Protein AF-D4HLF0-F1 (afdb_monomer)

Organism: NCBI:txid112064

Mean predicted aligned error: 5.47 Å

Secondary structure (DSSP, 8-state):
----SHHHHHHHHHHHHHHHHHHHHTT-TTHHHHHHHHHHHHHHHHHHHHHHHHHHHHTS----HHHHHHHHHHHHHHHHHHHHHHHHHHHHHHHHHHS--GGGTS-SSPTTPPPPPTTTHHHHHHHHHHHHHHHHHHHHHHHH-

Radius of gyration: 22.46 Å; Cα contacts (8 Å, |Δi|>4): 78; chains: 1; bounding box: 50×25×55 Å

Nearest PDB structures (foldseek):
  7jrp-assembly1_c  TM=9.877E-01  e=3.003E-12  Vigna radiata
  8ugj-assembly1_4C  TM=9.816E-01  e=5.537E-11  Sus scrofa
  5luf-assembly1_z  TM=9.801E-01  e=6.268E-11  Bos taurus
  5z62-assembly1_C  TM=9.726E-01  e=8.032E-11  Homo sapiens
  6ymy-assembly1_c  TM=9.665E-01  e=7.037E-10  Saccharomyces cerevisiae S288C

InterPro domains:
  IPR000298 Cytochrome c oxidase subunit III-like [PF00510] (1-143)
  IPR000298 Cytochrome c oxidase subunit III-like [PS50253] (1-145)
  IPR013833 Cytochrome c oxidase, subunit III, 4-helical bundle [G3DSA:1.20.120.80] (63-145)
  IPR024791 Cytochrome c oxidase subunit III [PTHR11403] (1-142)
  IPR033945 Cytochrome c oxidase subunit III domain [cd01665] (8-140)
  IPR035973 Cytochrome c oxidase subunit III-like superfamily [SSF81452] (1-143)

Sequence (145 aa):
VDPSPWPFVAALGGLSLTFGGVLFMHNYKGGGELLSLGFIIILYVMFTWWRDIIREAMFEGQHTLGVQQGLWMGMILFIVSEILFYFGFFRGFFTSSISPVFNIGGVWPPAGIEAISPRGLPLLNTILLMSSGASVIWAHPARMA

Structure (mmCIF, N/CA/C/O backbone):
data_AF-D4HLF0-F1
#
_entry.id   AF-D4HLF0-F1
#
loop_
_atom_site.group_PDB
_atom_site.id
_atom_site.type_symbol
_atom_site.label_atom_id
_atom_site.label_alt_id
_atom_site.label_comp_id
_atom_site.label_asym_id
_atom_site.label_entity_id
_atom_site.label_seq_id
_atom_site.pdbx_PDB_ins_code
_atom_site.Cartn_x
_atom_site.Cartn_y
_atom_site.Cartn_z
_atom_site.occupancy
_atom_site.B_iso_or_equiv
_atom_site.auth_seq_id
_atom_site.auth_comp_id
_atom_site.auth_asym_id
_atom_site.auth_atom_id
_atom_site.pdbx_PDB_model_num
ATOM 1 N N . VAL A 1 1 ? -17.966 -10.034 16.405 1.00 68.75 1 VAL A N 1
ATOM 2 C CA . VAL A 1 1 ? -18.113 -9.035 15.331 1.00 68.75 1 VAL A CA 1
ATOM 3 C C . VAL A 1 1 ? -19.459 -9.240 14.683 1.00 68.75 1 VAL A C 1
ATOM 5 O O . VAL A 1 1 ? -19.757 -10.362 14.271 1.00 68.75 1 VAL A O 1
ATOM 8 N N . ASP A 1 2 ? -20.260 -8.187 14.642 1.00 82.81 2 ASP A N 1
ATOM 9 C CA . ASP A 1 2 ? -21.541 -8.200 13.948 1.00 82.81 2 ASP A CA 1
ATOM 10 C C . ASP A 1 2 ? -21.337 -8.307 12.427 1.00 82.81 2 ASP A C 1
ATOM 12 O O . ASP A 1 2 ? -20.274 -7.941 11.908 1.00 82.81 2 ASP A O 1
ATOM 16 N N . PRO A 1 3 ? -22.317 -8.852 11.686 1.00 88.38 3 PRO A N 1
ATOM 17 C CA . PRO A 1 3 ? -22.202 -9.002 10.242 1.00 88.38 3 PRO A CA 1
ATOM 18 C C . PRO A 1 3 ? -21.991 -7.638 9.574 1.00 88.38 3 PRO A C 1
ATOM 20 O O . PRO A 1 3 ? -22.834 -6.748 9.668 1.00 88.38 3 PRO A O 1
ATOM 23 N N . SER A 1 4 ? -20.869 -7.490 8.865 1.00 91.62 4 SER A N 1
ATOM 24 C CA . SER A 1 4 ? -20.534 -6.275 8.121 1.00 91.62 4 SER A CA 1
ATOM 25 C C . SER A 1 4 ? -20.608 -6.512 6.607 1.00 91.62 4 SER A C 1
ATOM 27 O O . SER A 1 4 ? -20.244 -7.589 6.128 1.00 91.62 4 SER A O 1
ATOM 29 N N . PRO A 1 5 ? -21.063 -5.521 5.817 1.00 93.94 5 PRO A N 1
ATOM 30 C CA . PRO A 1 5 ? -21.153 -5.650 4.362 1.00 93.94 5 PRO A CA 1
ATOM 31 C C . PRO A 1 5 ? -19.795 -5.469 3.661 1.00 93.94 5 PRO A C 1
ATOM 33 O O . PRO A 1 5 ? -19.657 -5.795 2.481 1.00 93.94 5 PRO A O 1
ATOM 36 N N . TRP A 1 6 ? -18.788 -4.944 4.367 1.00 95.19 6 TRP A N 1
ATOM 37 C CA . TRP A 1 6 ? -17.505 -4.531 3.795 1.00 95.19 6 TRP A CA 1
ATOM 38 C C . TRP A 1 6 ? -16.744 -5.633 3.047 1.00 95.19 6 TRP A C 1
ATOM 40 O O . TRP A 1 6 ? -16.267 -5.336 1.951 1.00 95.19 6 TRP A O 1
ATOM 50 N N . PRO A 1 7 ? -16.683 -6.895 3.523 1.00 96.06 7 PRO A N 1
ATOM 51 C CA . PRO A 1 7 ? -16.020 -7.965 2.778 1.00 96.06 7 PRO A CA 1
ATOM 52 C C . PRO A 1 7 ? -16.626 -8.193 1.386 1.00 96.06 7 PRO A C 1
ATOM 54 O O . PRO A 1 7 ? -15.898 -8.386 0.413 1.00 96.06 7 PRO A O 1
ATOM 57 N N . PHE A 1 8 ? -17.955 -8.127 1.267 1.00 96.31 8 PHE A N 1
ATOM 58 C CA . PHE A 1 8 ? -18.649 -8.317 -0.007 1.00 96.31 8 PHE A CA 1
ATOM 59 C C . PHE A 1 8 ? -18.404 -7.147 -0.967 1.00 96.31 8 PHE A C 1
ATOM 61 O O . PHE A 1 8 ? -18.077 -7.355 -2.135 1.00 96.31 8 PHE A O 1
ATOM 68 N N . VAL A 1 9 ? -18.499 -5.910 -0.470 1.00 96.81 9 VAL A N 1
ATOM 69 C CA . VAL A 1 9 ? -18.244 -4.713 -1.288 1.00 96.81 9 VAL A CA 1
ATOM 70 C C . VAL A 1 9 ? -16.773 -4.649 -1.722 1.00 96.81 9 VAL A C 1
ATOM 72 O O . VAL A 1 9 ? -16.498 -4.322 -2.876 1.00 96.81 9 VAL A O 1
ATOM 75 N N . ALA A 1 10 ? -15.829 -5.033 -0.854 1.00 97.06 10 ALA A N 1
ATOM 76 C CA . ALA A 1 10 ? -14.413 -5.162 -1.208 1.00 97.06 10 ALA A CA 1
ATOM 77 C C . ALA A 1 10 ? -14.195 -6.197 -2.319 1.00 97.06 10 ALA A C 1
ATOM 79 O O . ALA A 1 10 ? -13.455 -5.927 -3.264 1.00 97.06 10 ALA A O 1
ATOM 80 N N . ALA A 1 11 ? -14.859 -7.355 -2.241 1.00 97.50 11 ALA A N 1
ATOM 81 C CA . ALA A 1 11 ? -14.764 -8.391 -3.266 1.00 97.50 11 ALA A CA 1
ATOM 82 C C . ALA A 1 11 ? -15.274 -7.894 -4.631 1.00 97.50 11 ALA A C 1
ATOM 84 O O . ALA A 1 11 ? -14.610 -8.110 -5.644 1.00 97.50 11 ALA A O 1
ATOM 85 N N . LEU A 1 12 ? -16.398 -7.164 -4.662 1.00 96.69 12 LEU A N 1
ATOM 86 C CA . LEU A 1 12 ? -16.897 -6.522 -5.886 1.00 96.69 12 LEU A CA 1
ATOM 87 C C . LEU A 1 12 ? -15.941 -5.439 -6.408 1.00 96.69 12 LEU A C 1
ATOM 89 O O . LEU A 1 12 ? -15.717 -5.353 -7.615 1.00 96.69 12 LEU A O 1
ATOM 93 N N . GLY A 1 13 ? -15.337 -4.650 -5.515 1.00 97.31 13 GLY A N 1
ATOM 94 C CA . GLY A 1 13 ? -14.302 -3.677 -5.870 1.00 97.31 13 GLY A CA 1
ATOM 95 C C . GLY A 1 13 ? -13.081 -4.340 -6.513 1.00 97.31 13 GLY A C 1
ATOM 96 O O . GLY A 1 13 ? -12.632 -3.908 -7.573 1.00 97.31 13 GLY A O 1
ATOM 97 N N . GLY A 1 14 ? -12.591 -5.437 -5.928 1.00 97.56 14 GLY A N 1
ATOM 98 C CA . GLY A 1 14 ? -11.468 -6.217 -6.455 1.00 97.56 14 GLY A CA 1
ATOM 99 C C . GLY A 1 14 ? -11.783 -6.882 -7.798 1.00 97.56 14 GLY A C 1
ATOM 100 O O . GLY A 1 14 ? -10.957 -6.864 -8.713 1.00 97.56 14 GLY A O 1
ATOM 101 N N . LEU A 1 15 ? -13.002 -7.401 -7.959 1.00 97.69 15 LEU A N 1
ATOM 102 C CA . LEU A 1 15 ? -13.500 -7.921 -9.233 1.00 97.69 15 LEU A CA 1
ATOM 103 C C . LEU A 1 15 ? -13.501 -6.825 -10.309 1.00 97.69 15 LEU A C 1
ATOM 105 O O . LEU A 1 15 ? -12.937 -7.003 -11.385 1.00 97.69 15 LEU A O 1
ATOM 109 N N . SER A 1 16 ? -14.078 -5.662 -10.002 1.00 97.12 16 SER A N 1
ATOM 110 C CA . SER A 1 16 ? -14.112 -4.519 -10.920 1.00 97.12 16 SER A CA 1
ATOM 111 C C . SER A 1 16 ? -12.707 -4.037 -11.287 1.00 97.12 16 SER A C 1
ATOM 113 O O . SER A 1 16 ? -12.455 -3.710 -12.443 1.00 97.12 16 SER A O 1
ATOM 115 N N . LEU A 1 17 ? -11.776 -4.021 -10.329 1.00 97.75 17 LEU A N 1
ATOM 116 C CA . LEU A 1 17 ? -10.397 -3.580 -10.539 1.00 97.75 17 LEU A CA 1
ATOM 117 C C . LEU A 1 17 ? -9.620 -4.546 -11.444 1.00 97.75 17 LEU A C 1
ATOM 119 O O . LEU A 1 17 ? -8.922 -4.109 -12.356 1.00 97.75 17 LEU A O 1
ATOM 123 N N . THR A 1 18 ? -9.779 -5.856 -11.244 1.00 97.44 18 THR A N 1
ATOM 124 C CA . THR A 1 18 ? -9.121 -6.884 -12.070 1.00 97.44 18 THR A CA 1
ATOM 125 C C . THR A 1 18 ? -9.690 -6.936 -13.488 1.00 97.44 18 THR A C 1
ATOM 127 O O . THR A 1 18 ? -8.927 -6.829 -14.450 1.00 97.44 18 THR A O 1
ATOM 130 N N . PHE A 1 19 ? -11.016 -7.016 -13.648 1.00 97.06 19 PHE A N 1
ATOM 131 C CA . PHE A 1 19 ? -11.652 -6.993 -14.971 1.00 97.06 19 PHE A CA 1
ATOM 132 C C . PHE A 1 19 ? -11.423 -5.663 -15.695 1.00 97.06 19 PHE A C 1
ATOM 134 O O . PHE A 1 19 ? -11.049 -5.662 -16.868 1.00 97.06 19 PHE A O 1
ATOM 141 N N . GLY A 1 20 ? -11.583 -4.535 -15.001 1.00 97.31 20 GLY A N 1
ATOM 142 C CA . GLY A 1 20 ? -11.299 -3.208 -15.544 1.00 97.31 20 GLY A CA 1
ATOM 143 C C . GLY A 1 20 ? -9.847 -3.069 -15.992 1.00 97.31 20 GLY A C 1
ATOM 144 O O . GLY A 1 20 ? -9.593 -2.577 -17.087 1.00 97.31 20 GLY A O 1
ATOM 145 N N . GLY A 1 21 ? -8.896 -3.577 -15.202 1.00 97.56 21 GLY A N 1
ATOM 146 C CA . GLY A 1 21 ? -7.472 -3.573 -15.538 1.00 97.56 21 GLY A CA 1
ATOM 147 C C . GLY A 1 21 ? -7.160 -4.365 -16.806 1.00 97.56 21 GLY A C 1
ATOM 148 O O . GLY A 1 21 ? -6.490 -3.850 -17.700 1.00 97.56 21 GLY A O 1
ATOM 149 N N . VAL A 1 22 ? -7.700 -5.581 -16.932 1.00 98.06 22 VAL A N 1
ATOM 150 C CA . VAL A 1 22 ? -7.527 -6.400 -18.144 1.00 98.06 22 VAL A CA 1
ATOM 151 C C . VAL A 1 22 ? -8.136 -5.707 -19.363 1.00 98.06 22 VAL A C 1
ATOM 153 O O . VAL A 1 22 ? -7.481 -5.618 -20.402 1.00 98.06 22 VAL A O 1
ATOM 156 N N . LEU A 1 23 ? -9.359 -5.179 -19.247 1.00 97.75 23 LEU A N 1
ATOM 157 C CA . LEU A 1 23 ? -10.030 -4.475 -20.342 1.00 97.75 23 LEU A CA 1
ATOM 158 C C . LEU A 1 23 ? -9.281 -3.203 -20.755 1.00 97.75 23 LEU A C 1
ATOM 160 O O . LEU A 1 23 ? -9.161 -2.925 -21.948 1.00 97.75 23 LEU A O 1
ATOM 164 N N . PHE A 1 24 ? -8.743 -2.464 -19.782 1.00 97.69 24 PHE A N 1
ATOM 165 C CA . PHE A 1 24 ? -7.929 -1.276 -20.014 1.00 97.69 24 PHE A CA 1
ATOM 166 C C . PHE A 1 24 ? -6.631 -1.615 -20.758 1.00 97.69 24 PHE A C 1
ATOM 168 O O . PHE A 1 24 ? -6.343 -0.996 -21.780 1.00 97.69 24 PHE A O 1
ATOM 175 N N . MET A 1 25 ? -5.892 -2.641 -20.320 1.00 97.88 25 MET A N 1
ATOM 176 C CA . MET A 1 25 ? -4.648 -3.072 -20.978 1.00 97.88 25 MET A CA 1
ATOM 177 C C . MET A 1 25 ? -4.864 -3.544 -22.426 1.00 97.88 25 MET A C 1
ATOM 179 O O . MET A 1 25 ? -3.966 -3.407 -23.252 1.00 97.88 25 MET A O 1
ATOM 183 N N . HIS A 1 26 ? -6.054 -4.059 -22.750 1.00 96.88 26 HIS A N 1
ATOM 184 C CA . HIS A 1 26 ? -6.421 -4.497 -24.102 1.00 96.88 26 HIS A CA 1
ATOM 185 C C . HIS A 1 26 ? -7.180 -3.432 -24.921 1.00 96.88 26 HIS A C 1
ATOM 187 O O . HIS A 1 26 ? -7.684 -3.744 -25.997 1.00 96.88 26 HIS A O 1
ATOM 193 N N . ASN A 1 27 ? -7.256 -2.179 -24.452 1.00 95.56 27 ASN A N 1
ATOM 194 C CA . ASN A 1 27 ? -7.933 -1.062 -25.131 1.00 95.56 27 ASN A CA 1
ATOM 195 C C . ASN A 1 27 ? -9.431 -1.286 -25.439 1.00 95.56 27 ASN A C 1
ATOM 197 O O . ASN A 1 27 ? -9.962 -0.758 -26.420 1.00 95.56 27 ASN A O 1
ATOM 201 N N . TYR A 1 28 ? -10.153 -2.032 -24.598 1.00 96.25 28 TYR A N 1
ATOM 202 C CA . TYR A 1 28 ? -11.610 -2.135 -24.717 1.00 96.25 28 TYR A CA 1
ATOM 203 C C . TYR A 1 28 ? -12.309 -0.857 -24.226 1.00 96.25 28 TYR A C 1
ATOM 205 O O . TYR A 1 28 ? -11.913 -0.240 -23.232 1.00 96.25 28 TYR A O 1
ATOM 213 N N . LYS A 1 29 ? -13.403 -0.473 -24.900 1.00 94.12 29 LYS A N 1
ATOM 214 C CA . LYS A 1 29 ? -14.235 0.676 -24.501 1.00 94.12 29 LYS A CA 1
ATOM 215 C C . LYS A 1 29 ? -14.803 0.464 -23.091 1.00 94.12 29 LYS A C 1
ATOM 217 O O . LYS A 1 29 ? -15.312 -0.611 -22.793 1.00 94.12 29 LYS A O 1
ATOM 222 N N . GLY A 1 30 ? -14.712 1.487 -22.238 1.00 93.19 30 GLY A N 1
ATOM 223 C CA . GLY A 1 30 ? -15.185 1.445 -20.846 1.00 93.19 30 GLY A CA 1
ATOM 224 C C . GLY A 1 30 ? -14.250 0.738 -19.852 1.00 93.19 30 GLY A C 1
ATOM 225 O O . GLY A 1 30 ? -14.510 0.774 -18.653 1.00 93.19 30 GLY A O 1
ATOM 226 N N . GLY A 1 31 ? -13.134 0.141 -20.299 1.00 95.94 31 GLY A N 1
ATOM 227 C CA . GLY A 1 31 ? -12.190 -0.549 -19.406 1.00 95.94 31 GLY A CA 1
ATOM 228 C C . GLY A 1 31 ? -11.553 0.376 -18.363 1.00 95.94 31 GLY A C 1
ATOM 229 O O . GLY A 1 31 ? -11.504 0.041 -17.182 1.00 95.94 31 GLY A O 1
ATOM 230 N N . GLY A 1 32 ? -11.133 1.577 -18.779 1.00 96.06 32 GLY A N 1
ATOM 231 C CA . GLY A 1 32 ? -10.569 2.584 -17.870 1.00 96.06 32 GLY A CA 1
ATOM 232 C C . GLY A 1 32 ? -11.578 3.108 -16.842 1.00 96.06 32 GLY A C 1
ATOM 233 O O . GLY A 1 32 ? -11.234 3.271 -15.674 1.00 96.06 32 GLY A O 1
ATOM 234 N N . GLU A 1 33 ? -12.836 3.303 -17.248 1.00 96.62 33 GLU A N 1
ATOM 235 C CA . GLU A 1 33 ? -13.921 3.707 -16.344 1.00 96.62 33 GLU A CA 1
ATOM 236 C C . GLU A 1 33 ? -14.171 2.627 -15.285 1.00 96.62 33 GLU A C 1
ATOM 238 O O . GLU A 1 33 ? -14.169 2.927 -14.091 1.00 96.62 33 GLU A O 1
ATOM 243 N N . LEU A 1 34 ? -14.275 1.358 -15.697 1.00 97.12 34 LEU A N 1
ATOM 244 C CA . LEU A 1 34 ? -14.465 0.226 -14.786 1.00 97.12 34 LEU A CA 1
ATOM 245 C C . LEU A 1 34 ? -13.282 0.035 -13.821 1.00 97.12 34 LEU A C 1
ATOM 247 O O . LEU A 1 34 ? -13.486 -0.248 -12.637 1.00 97.12 34 LEU A O 1
ATOM 251 N N . LEU A 1 35 ? -12.049 0.226 -14.304 1.00 97.69 35 LEU A N 1
ATOM 252 C CA . LEU A 1 35 ? -10.843 0.204 -13.474 1.00 97.69 35 LEU A CA 1
ATOM 253 C C . LEU A 1 35 ? -10.881 1.316 -12.416 1.00 97.69 35 LEU A C 1
ATOM 255 O O . LEU A 1 35 ? -10.648 1.055 -11.235 1.00 97.69 35 LEU A O 1
ATOM 259 N N . SER A 1 36 ? -11.209 2.545 -12.830 1.00 97.31 36 SER A N 1
ATOM 260 C CA . SER A 1 36 ? -11.299 3.698 -11.927 1.00 97.31 36 SER A CA 1
ATOM 261 C C . SER A 1 36 ? -12.402 3.526 -10.878 1.00 97.31 36 SER A C 1
ATOM 263 O O . SER A 1 36 ? -12.182 3.811 -9.702 1.00 97.31 36 SER A O 1
ATOM 265 N N . LEU A 1 37 ? -13.550 2.964 -11.270 1.00 97.69 37 LEU A N 1
ATOM 266 C CA . LEU A 1 37 ? -14.650 2.633 -10.371 1.00 97.69 37 LEU A CA 1
ATOM 267 C C . LEU A 1 37 ? -14.218 1.589 -9.333 1.00 97.69 37 LEU A C 1
ATOM 269 O O . LEU A 1 37 ? -14.431 1.796 -8.140 1.00 97.69 37 LEU A O 1
ATOM 273 N N . GLY A 1 38 ? -13.558 0.509 -9.762 1.00 97.44 38 GLY A N 1
ATOM 274 C CA . GLY A 1 38 ? -13.019 -0.506 -8.852 1.00 97.44 38 GLY A CA 1
ATOM 275 C C . GLY A 1 38 ? -12.035 0.083 -7.840 1.00 97.44 38 GLY A C 1
ATOM 276 O O . GLY A 1 38 ? -12.124 -0.206 -6.647 1.00 97.44 38 GLY A O 1
ATOM 277 N N . PHE A 1 39 ? -11.151 0.977 -8.290 1.00 97.62 39 PHE A N 1
ATOM 278 C CA . PHE A 1 39 ? -10.204 1.677 -7.421 1.00 97.62 39 PHE A CA 1
ATOM 279 C C . PHE A 1 39 ? -10.904 2.565 -6.379 1.00 97.62 39 PHE A C 1
ATOM 281 O O . PHE A 1 39 ? -10.575 2.501 -5.194 1.00 97.62 39 PHE A O 1
ATOM 288 N N . ILE A 1 40 ? -11.915 3.339 -6.790 1.00 98.00 40 ILE A N 1
ATOM 289 C CA . ILE A 1 40 ? -12.710 4.180 -5.880 1.00 98.00 40 ILE A CA 1
ATOM 290 C C . ILE A 1 40 ? -13.459 3.324 -4.851 1.00 98.00 40 ILE A C 1
ATOM 292 O O . ILE A 1 40 ? -13.466 3.669 -3.670 1.00 98.00 40 ILE A O 1
ATOM 296 N N . ILE A 1 41 ? -14.051 2.197 -5.264 1.00 97.50 41 ILE A N 1
ATOM 297 C CA . ILE A 1 41 ? -14.755 1.280 -4.354 1.00 97.50 41 ILE A CA 1
ATOM 298 C C . ILE A 1 41 ? -13.795 0.722 -3.299 1.00 97.50 41 ILE A C 1
ATOM 300 O O . ILE A 1 41 ? -14.136 0.723 -2.118 1.00 97.50 41 ILE A O 1
ATOM 304 N N . ILE A 1 42 ? -12.594 0.282 -3.690 1.00 98.00 42 ILE A N 1
ATOM 305 C CA . ILE A 1 42 ? -11.600 -0.230 -2.736 1.00 98.00 42 ILE A CA 1
ATOM 306 C C . ILE A 1 42 ? -11.196 0.850 -1.728 1.00 98.00 42 ILE A C 1
ATOM 308 O O . ILE A 1 42 ? -11.234 0.587 -0.527 1.00 98.00 42 ILE A O 1
ATOM 312 N N . LEU A 1 43 ? -10.884 2.071 -2.178 1.00 97.88 43 LEU A N 1
ATOM 313 C CA . LEU A 1 43 ? -10.551 3.175 -1.270 1.00 97.88 43 LEU A CA 1
ATOM 314 C C . LEU A 1 43 ? -11.706 3.512 -0.320 1.00 97.88 43 LEU A C 1
ATOM 31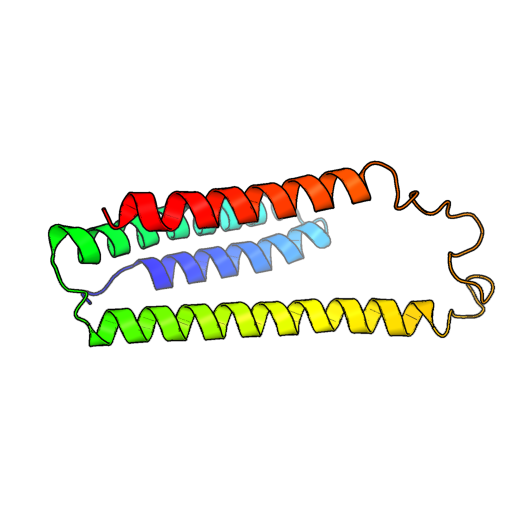6 O O . LEU A 1 43 ? -11.484 3.736 0.871 1.00 97.88 43 LEU A O 1
ATOM 320 N N . TYR A 1 44 ? -12.937 3.516 -0.834 1.00 97.25 44 TYR A N 1
ATOM 321 C CA . TYR A 1 44 ? -14.130 3.747 -0.029 1.00 97.25 44 TYR A CA 1
ATOM 322 C C . TYR A 1 44 ? -14.282 2.683 1.062 1.00 97.25 44 TYR A C 1
ATOM 324 O O . TYR A 1 44 ? -14.462 3.032 2.227 1.00 97.25 44 TYR A O 1
ATOM 332 N N . VAL A 1 45 ? -14.143 1.401 0.706 1.00 98.06 45 VAL A N 1
ATOM 333 C CA . VAL A 1 45 ? -14.243 0.297 1.667 1.00 98.06 45 VAL A CA 1
ATOM 334 C C . VAL A 1 45 ? -13.107 0.335 2.684 1.00 98.06 45 VAL A C 1
ATOM 336 O O . VAL A 1 45 ? -13.368 0.143 3.866 1.00 98.06 45 VAL A O 1
ATOM 339 N N . MET A 1 46 ? -11.868 0.629 2.279 1.00 96.94 46 MET A N 1
ATOM 340 C CA . MET A 1 46 ? -10.756 0.791 3.225 1.00 96.94 46 MET A CA 1
ATOM 341 C C . MET A 1 46 ? -11.077 1.868 4.267 1.00 96.94 46 MET A C 1
ATOM 343 O O . MET A 1 46 ? -10.930 1.634 5.464 1.00 96.94 46 MET A O 1
ATOM 347 N N . PHE A 1 47 ? -11.588 3.021 3.828 1.00 97.12 47 PHE A N 1
ATOM 348 C CA . PHE A 1 47 ? -11.962 4.106 4.729 1.00 97.12 47 PHE A CA 1
ATOM 349 C C . PHE A 1 47 ? -13.103 3.723 5.684 1.00 97.12 47 PHE A C 1
ATOM 351 O O . PHE A 1 47 ? -12.982 3.916 6.896 1.00 97.12 47 PHE A O 1
ATOM 358 N N . THR A 1 48 ? -14.214 3.185 5.172 1.00 96.50 48 THR A N 1
ATOM 359 C CA . THR A 1 48 ? -15.382 2.867 6.009 1.00 96.50 48 THR A CA 1
ATOM 360 C C . THR A 1 48 ? -15.143 1.672 6.921 1.00 96.50 48 THR A C 1
ATOM 362 O O . THR A 1 48 ? -15.588 1.695 8.067 1.00 96.50 48 THR A O 1
ATOM 365 N N . TRP A 1 49 ? -14.406 0.664 6.456 1.00 96.88 49 TRP A N 1
ATOM 366 C CA . TRP A 1 49 ? -14.082 -0.510 7.256 1.00 96.88 49 TRP A CA 1
ATOM 367 C C . TRP A 1 49 ? -13.118 -0.146 8.386 1.00 96.88 49 TRP A C 1
ATOM 369 O O . TRP A 1 49 ? -13.381 -0.476 9.540 1.00 96.88 49 TRP A O 1
ATOM 379 N N . TRP A 1 50 ? -12.053 0.617 8.115 1.00 95.44 50 TRP A N 1
ATOM 380 C CA . TRP A 1 50 ? -11.161 1.078 9.185 1.00 95.44 50 TRP A CA 1
ATOM 381 C C . TRP A 1 50 ? -11.862 1.994 10.183 1.00 95.44 50 TRP A C 1
ATOM 383 O O . TRP A 1 50 ? -11.626 1.874 11.383 1.00 95.44 50 TRP A O 1
ATOM 393 N N . ARG A 1 51 ? -12.765 2.865 9.721 1.00 95.38 51 ARG A N 1
ATOM 394 C CA . ARG A 1 51 ? -13.614 3.663 10.614 1.00 95.38 51 ARG A CA 1
ATOM 395 C C . ARG A 1 51 ? -14.414 2.772 11.565 1.00 95.38 51 ARG A C 1
ATOM 397 O O . ARG A 1 51 ? -14.504 3.095 12.746 1.00 95.38 51 ARG A O 1
ATOM 404 N N . ASP A 1 52 ? -14.993 1.685 11.069 1.00 93.94 52 ASP A N 1
ATOM 405 C CA . ASP A 1 52 ? -15.800 0.783 11.892 1.00 93.94 52 ASP A CA 1
ATOM 406 C C . ASP A 1 52 ? -14.933 -0.016 12.878 1.00 93.94 52 ASP A C 1
ATOM 408 O O . ASP A 1 52 ? -15.296 -0.100 14.045 1.00 93.94 52 ASP A O 1
ATOM 412 N N . ILE A 1 53 ? -13.730 -0.454 12.479 1.00 93.75 53 ILE A N 1
ATOM 413 C CA . ILE A 1 53 ? -12.753 -1.067 13.403 1.00 93.75 53 ILE A CA 1
ATOM 414 C C . ILE A 1 53 ? -12.355 -0.084 14.516 1.00 93.75 53 ILE A C 1
ATOM 416 O O . ILE A 1 53 ? -12.287 -0.457 15.684 1.00 93.75 53 ILE A O 1
ATOM 420 N N . ILE A 1 54 ? -12.116 1.193 14.187 1.00 93.56 54 ILE A N 1
ATOM 421 C CA . ILE A 1 54 ? -11.808 2.224 15.194 1.00 93.56 54 ILE A CA 1
ATOM 422 C C . ILE A 1 54 ? -12.991 2.418 16.150 1.00 93.56 54 ILE A C 1
ATOM 424 O O . ILE A 1 54 ? -12.782 2.626 17.345 1.00 93.56 54 ILE A O 1
ATOM 428 N N . ARG A 1 55 ? -14.231 2.349 15.649 1.00 93.12 55 ARG A N 1
ATOM 429 C CA . ARG A 1 55 ? -15.430 2.478 16.485 1.00 93.12 55 ARG A CA 1
ATOM 430 C C . ARG A 1 55 ? -15.595 1.302 17.444 1.00 93.12 55 ARG A C 1
ATOM 432 O O . ARG A 1 55 ? -15.790 1.540 18.634 1.00 93.12 55 ARG A O 1
ATOM 439 N N . GLU A 1 56 ? -15.439 0.079 16.944 1.00 92.25 56 GLU A N 1
ATOM 440 C CA . GLU A 1 56 ? -15.474 -1.155 17.741 1.00 92.25 56 GLU A CA 1
ATOM 441 C C . GLU A 1 56 ? -14.390 -1.138 18.838 1.00 92.25 56 GLU A C 1
ATOM 443 O O . GLU A 1 56 ? -14.636 -1.502 19.992 1.00 92.25 56 GLU A O 1
ATOM 448 N N . ALA A 1 57 ? -13.202 -0.619 18.510 1.00 90.38 57 ALA A N 1
ATOM 449 C CA . ALA A 1 57 ? -12.095 -0.481 19.450 1.00 90.38 57 ALA A CA 1
ATOM 450 C C . ALA A 1 57 ? -12.346 0.574 20.543 1.00 90.38 57 ALA A C 1
ATOM 452 O O . ALA A 1 57 ? -12.134 0.295 21.723 1.00 90.38 57 ALA A O 1
ATOM 453 N N . MET A 1 58 ? -12.756 1.789 20.160 1.00 89.88 58 MET A N 1
ATOM 454 C CA . MET A 1 58 ? -12.790 2.954 21.059 1.00 89.88 58 MET A CA 1
ATOM 455 C C . MET A 1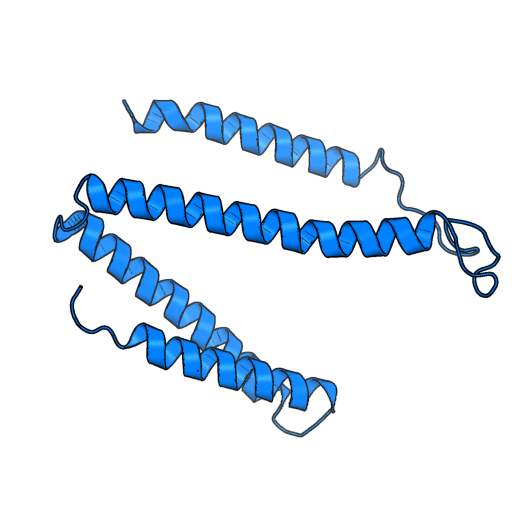 58 ? -14.108 3.121 21.815 1.00 89.88 58 MET A C 1
ATOM 457 O O . MET A 1 58 ? -14.091 3.582 22.954 1.00 89.88 58 MET A O 1
ATOM 461 N N . PHE A 1 59 ? -15.244 2.804 21.190 1.00 89.94 59 PHE A N 1
ATOM 462 C CA . PHE A 1 59 ? -16.568 3.090 21.755 1.00 89.94 59 PHE A CA 1
ATOM 463 C C . PHE A 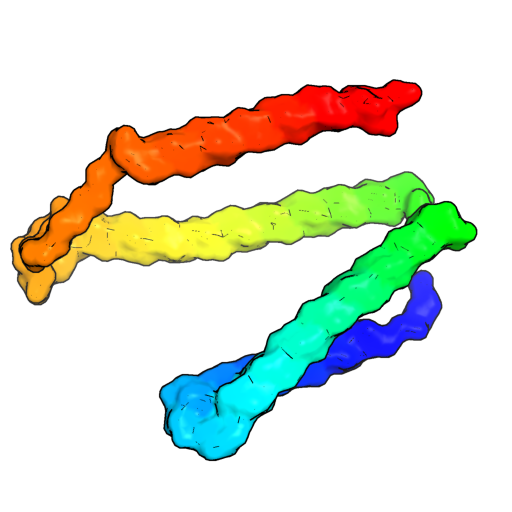1 59 ? -17.280 1.842 22.278 1.00 89.94 59 PHE A C 1
ATOM 465 O O . PHE A 1 59 ? -18.064 1.951 23.216 1.00 89.94 59 PHE A O 1
ATOM 472 N N . GLU A 1 60 ? -16.997 0.667 21.712 1.00 89.12 60 GLU A N 1
ATOM 473 C CA . GLU A 1 60 ? -17.652 -0.592 22.104 1.00 89.12 60 GLU A CA 1
ATOM 474 C C . GLU A 1 60 ? -16.775 -1.475 23.004 1.00 89.12 60 GLU A C 1
ATOM 476 O O . GLU A 1 60 ? -17.276 -2.408 23.630 1.00 89.12 60 GLU A O 1
ATOM 481 N N . GLY A 1 61 ? -15.472 -1.182 23.096 1.00 86.94 61 GLY A N 1
ATOM 482 C CA . GLY A 1 61 ? -14.547 -1.840 24.022 1.00 86.94 61 GLY A CA 1
ATOM 483 C C . GLY A 1 61 ? -14.285 -3.322 23.728 1.00 86.94 61 GLY A C 1
ATOM 484 O O . GLY A 1 61 ? -13.822 -4.044 24.609 1.00 86.94 61 GLY A O 1
ATOM 485 N N . GLN A 1 62 ? -14.550 -3.794 22.506 1.00 86.62 62 GLN A N 1
ATOM 486 C CA . GLN A 1 62 ? -14.450 -5.217 22.137 1.00 86.62 62 GLN A CA 1
ATOM 487 C C . GLN A 1 62 ? -12.994 -5.717 22.001 1.00 86.62 62 GLN A C 1
ATOM 489 O O . GLN A 1 62 ? -12.730 -6.919 21.922 1.00 86.62 62 GLN A O 1
ATOM 494 N N . HIS A 1 63 ? -12.015 -4.807 22.001 1.00 89.00 63 HIS A N 1
ATOM 495 C CA . HIS A 1 63 ? -10.591 -5.115 21.849 1.00 89.00 63 HIS A CA 1
ATOM 496 C C . HIS A 1 63 ? -9.947 -5.574 23.168 1.00 89.00 63 HIS A C 1
ATOM 498 O O . HIS A 1 63 ? -9.139 -4.863 23.772 1.00 89.00 63 HIS A O 1
ATOM 504 N N . THR A 1 64 ? -10.274 -6.794 23.599 1.00 93.31 64 THR A N 1
ATOM 505 C CA . THR A 1 64 ? -9.607 -7.460 24.733 1.00 93.31 64 THR A CA 1
ATOM 506 C C . THR A 1 64 ? -8.118 -7.720 24.453 1.00 93.31 64 THR A C 1
ATOM 508 O O . THR A 1 64 ? -7.679 -7.716 23.301 1.00 93.31 64 THR A O 1
ATOM 511 N N . LEU A 1 65 ? -7.324 -8.006 25.494 1.00 91.88 65 LEU A N 1
ATOM 512 C CA . LEU A 1 65 ? -5.884 -8.282 25.351 1.00 91.88 65 LEU A CA 1
ATOM 513 C C . LEU A 1 65 ? -5.581 -9.402 24.341 1.00 91.88 65 LEU A C 1
ATOM 515 O O . LEU A 1 65 ? -4.638 -9.280 23.562 1.00 91.88 65 LEU A O 1
ATOM 519 N N . GLY A 1 66 ? -6.401 -10.459 24.306 1.00 93.44 66 GLY A N 1
ATOM 520 C CA . GLY A 1 66 ? -6.246 -11.543 23.331 1.00 93.44 66 GLY A CA 1
ATOM 521 C C . GLY A 1 66 ? -6.453 -11.076 21.885 1.00 93.44 66 GLY A C 1
ATOM 522 O O . GLY A 1 66 ? -5.681 -11.441 21.002 1.00 93.44 66 GLY A O 1
ATOM 523 N N . VAL A 1 67 ? -7.440 -10.206 21.644 1.00 93.19 67 VAL A N 1
ATOM 524 C CA . VAL A 1 67 ? -7.695 -9.614 20.317 1.00 93.19 67 VAL A CA 1
ATOM 525 C C . VAL A 1 67 ? -6.546 -8.695 19.904 1.00 93.19 67 VAL A C 1
ATOM 527 O O . VAL A 1 67 ? -6.074 -8.774 18.773 1.00 93.19 67 VAL A O 1
ATOM 530 N N . GLN A 1 68 ? -6.037 -7.870 20.823 1.00 92.62 68 GLN A N 1
ATOM 531 C CA . GLN A 1 68 ? -4.903 -6.980 20.549 1.00 92.62 68 GLN A CA 1
ATOM 532 C C . GLN A 1 68 ? -3.630 -7.758 20.187 1.00 92.62 68 GLN A C 1
ATOM 534 O O . GLN A 1 68 ? -2.946 -7.405 19.227 1.00 92.62 68 GLN A O 1
ATOM 539 N N . GLN A 1 69 ? -3.337 -8.850 20.902 1.00 94.69 69 GLN A N 1
ATOM 540 C CA . GLN A 1 69 ? -2.229 -9.747 20.560 1.00 94.69 69 GLN A CA 1
ATOM 541 C C . GLN A 1 69 ? -2.424 -10.394 19.181 1.00 94.69 69 GLN A C 1
ATOM 543 O O . GLN A 1 69 ? -1.474 -10.474 18.402 1.00 94.69 69 GLN A O 1
ATOM 548 N N . GLY A 1 70 ? -3.654 -10.798 18.850 1.00 96.25 70 GLY A N 1
ATOM 549 C CA . GLY A 1 70 ? -4.002 -11.316 17.526 1.00 96.25 70 GLY A CA 1
ATOM 550 C C . GLY A 1 70 ? -3.764 -10.301 16.405 1.00 96.25 70 GLY A C 1
ATOM 551 O O . GLY A 1 70 ? -3.144 -10.639 15.399 1.00 96.25 70 GLY A O 1
ATOM 552 N N . LEU A 1 71 ? -4.182 -9.044 16.592 1.00 94.88 71 LEU A N 1
ATOM 553 C CA . LEU A 1 71 ? -3.943 -7.957 15.634 1.00 94.88 71 LEU A CA 1
ATOM 554 C C . LEU A 1 71 ? -2.447 -7.663 15.458 1.00 94.88 71 LEU A C 1
ATOM 556 O O . LEU A 1 71 ? -1.987 -7.477 14.332 1.00 94.88 71 LEU A O 1
ATOM 560 N N . TRP A 1 72 ? -1.676 -7.668 16.549 1.00 95.81 72 TRP A N 1
ATOM 561 C CA . TRP A 1 72 ? -0.224 -7.489 16.499 1.00 95.81 72 TRP A CA 1
ATOM 562 C C . TRP A 1 72 ? 0.462 -8.610 15.710 1.00 95.81 72 TRP A C 1
ATOM 564 O O . TRP A 1 72 ? 1.249 -8.335 14.803 1.00 95.81 72 TRP A O 1
ATOM 574 N N . MET A 1 73 ? 0.105 -9.868 15.989 1.00 97.56 73 MET A N 1
ATOM 575 C CA . MET A 1 73 ? 0.624 -11.018 15.246 1.00 97.56 73 MET A CA 1
ATOM 576 C C . MET A 1 73 ? 0.218 -10.960 13.767 1.00 97.56 73 MET A C 1
ATOM 578 O O . MET A 1 73 ? 1.046 -11.202 12.889 1.00 97.56 73 MET A O 1
ATOM 582 N N . GLY A 1 74 ? -1.032 -10.586 13.477 1.00 97.62 74 GLY A N 1
ATOM 583 C CA . GLY A 1 74 ? -1.528 -10.396 12.114 1.00 97.62 74 GLY A CA 1
ATOM 584 C C . GLY A 1 74 ? -0.738 -9.337 11.344 1.00 97.62 74 GLY A C 1
ATOM 585 O O . GLY A 1 74 ? -0.339 -9.582 10.207 1.00 97.62 74 GLY A O 1
ATOM 586 N N . MET A 1 75 ? -0.433 -8.198 11.976 1.00 97.69 75 MET A N 1
ATOM 587 C CA . MET A 1 75 ? 0.369 -7.142 11.354 1.00 97.69 75 MET A CA 1
ATOM 588 C C . MET A 1 75 ? 1.812 -7.591 11.088 1.00 97.69 75 MET A C 1
ATOM 590 O O . MET A 1 75 ? 2.362 -7.287 10.032 1.00 97.69 75 MET A O 1
ATOM 594 N N . ILE A 1 76 ? 2.425 -8.353 11.999 1.00 97.94 76 ILE A N 1
ATOM 595 C CA . ILE A 1 76 ? 3.766 -8.915 11.773 1.00 97.94 76 ILE A CA 1
ATOM 596 C C . ILE A 1 76 ? 3.760 -9.878 10.590 1.00 97.94 76 ILE A C 1
ATOM 598 O O . ILE A 1 76 ? 4.611 -9.759 9.711 1.00 97.94 76 ILE A O 1
ATOM 602 N N . LEU A 1 77 ? 2.803 -10.807 10.537 1.00 97.94 77 LEU A N 1
ATOM 603 C CA . LEU A 1 77 ? 2.688 -11.753 9.424 1.00 97.94 77 LEU A CA 1
ATOM 604 C C . LEU A 1 77 ? 2.460 -11.031 8.090 1.00 97.94 77 LEU A C 1
ATOM 606 O O . LEU A 1 77 ? 3.078 -11.397 7.090 1.00 97.94 77 LEU A O 1
ATOM 610 N N . PHE A 1 78 ? 1.643 -9.976 8.087 1.00 97.94 78 PHE A N 1
ATOM 611 C CA . PHE A 1 78 ? 1.449 -9.120 6.920 1.00 97.94 78 PHE A CA 1
ATOM 612 C C . PHE A 1 78 ? 2.766 -8.459 6.473 1.00 97.94 78 PHE A C 1
ATOM 614 O O . PHE A 1 78 ? 3.159 -8.614 5.318 1.00 97.94 78 PHE A O 1
ATOM 621 N N . ILE A 1 79 ? 3.522 -7.828 7.381 1.00 97.88 79 ILE A N 1
ATOM 622 C CA . ILE A 1 79 ? 4.834 -7.229 7.061 1.00 97.88 79 ILE A CA 1
ATOM 623 C C . ILE A 1 79 ? 5.814 -8.281 6.520 1.00 97.88 79 ILE A C 1
ATOM 625 O O . ILE A 1 79 ? 6.524 -8.021 5.549 1.00 97.88 79 ILE A O 1
ATOM 629 N N . VAL A 1 80 ? 5.851 -9.479 7.110 1.00 98.31 80 VAL A N 1
ATOM 630 C CA . 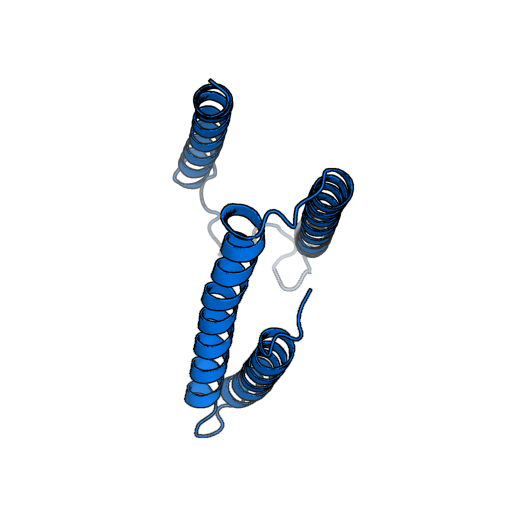VAL A 1 80 ? 6.704 -10.577 6.626 1.00 98.31 80 VAL A CA 1
ATOM 631 C C . VAL A 1 80 ? 6.315 -10.990 5.205 1.00 98.31 80 VAL A C 1
ATOM 633 O O . VAL A 1 80 ? 7.201 -11.194 4.374 1.00 98.31 80 VAL A O 1
ATOM 636 N N . SER A 1 81 ? 5.017 -11.066 4.890 1.00 98.12 81 SER A N 1
ATOM 637 C CA . SER A 1 81 ? 4.570 -11.357 3.522 1.00 98.12 81 SER A CA 1
ATOM 638 C C . SER A 1 81 ? 4.998 -10.281 2.516 1.00 98.12 81 SER A C 1
ATOM 640 O O . SER A 1 81 ? 5.462 -10.629 1.430 1.00 98.12 81 SER A O 1
ATOM 642 N N . GLU A 1 82 ? 4.973 -9.001 2.899 1.00 97.75 82 GLU A N 1
ATOM 643 C CA . GLU A 1 82 ? 5.456 -7.895 2.061 1.00 97.75 82 GLU A CA 1
ATOM 644 C C . GLU A 1 82 ? 6.978 -7.962 1.839 1.00 97.75 82 GLU A C 1
ATOM 646 O O . GLU A 1 82 ? 7.453 -7.781 0.718 1.00 97.75 82 GLU A O 1
ATOM 651 N N . ILE A 1 83 ? 7.768 -8.304 2.866 1.00 97.62 83 ILE A N 1
ATOM 652 C CA . ILE A 1 83 ? 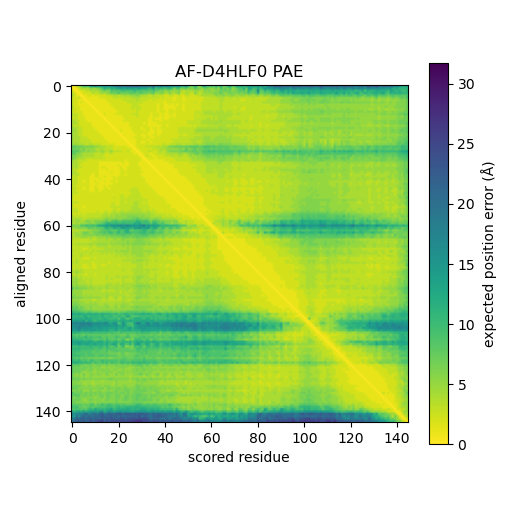9.223 -8.508 2.721 1.00 97.62 83 ILE A CA 1
ATOM 653 C C . ILE A 1 83 ? 9.517 -9.616 1.697 1.00 97.62 83 ILE A C 1
ATOM 655 O O . ILE A 1 83 ? 10.394 -9.457 0.844 1.00 97.62 83 ILE A O 1
ATOM 659 N N . LEU A 1 84 ? 8.777 -10.728 1.748 1.00 97.00 84 LEU A N 1
ATOM 660 C CA . LEU A 1 84 ? 8.921 -11.831 0.792 1.00 97.00 84 LEU A CA 1
ATOM 661 C C . LEU A 1 84 ? 8.474 -11.438 -0.624 1.00 97.00 84 LEU A C 1
ATOM 663 O O . LEU A 1 84 ? 9.112 -11.837 -1.601 1.00 97.00 84 LEU A O 1
ATOM 667 N N . PHE A 1 85 ? 7.426 -10.622 -0.753 1.00 95.69 85 PHE A N 1
ATOM 668 C CA . PHE A 1 85 ? 7.008 -10.056 -2.034 1.00 95.69 85 PHE A CA 1
ATOM 669 C C . PHE A 1 85 ? 8.119 -9.190 -2.658 1.00 95.69 85 PHE A C 1
ATOM 671 O O . PHE A 1 85 ? 8.500 -9.414 -3.811 1.00 95.69 85 PHE A O 1
ATOM 678 N N . TYR A 1 86 ? 8.740 -8.289 -1.884 1.00 96.12 86 TYR A N 1
ATOM 679 C CA . TYR A 1 86 ? 9.891 -7.497 -2.344 1.00 96.12 86 TYR A CA 1
ATOM 680 C C . TYR A 1 86 ? 11.123 -8.349 -2.664 1.00 96.12 86 TYR A C 1
ATOM 682 O O . TYR A 1 86 ? 11.842 -8.056 -3.625 1.00 96.12 86 TYR A O 1
ATOM 690 N N . PHE A 1 87 ? 11.352 -9.436 -1.924 1.00 97.00 87 PHE A N 1
ATOM 691 C CA . PHE A 1 87 ? 12.426 -10.385 -2.224 1.00 97.00 87 PHE A CA 1
ATOM 692 C C . PHE A 1 87 ? 12.308 -10.967 -3.644 1.00 97.00 87 PHE A C 1
ATOM 694 O O . PHE A 1 87 ? 13.324 -11.148 -4.319 1.00 97.00 87 PHE A O 1
ATOM 701 N N . GLY A 1 88 ? 11.087 -11.182 -4.146 1.00 96.31 88 GLY A N 1
ATOM 702 C CA . GLY A 1 88 ? 10.842 -11.593 -5.531 1.00 96.31 88 GLY A CA 1
ATOM 703 C C . GLY A 1 88 ? 11.403 -10.605 -6.562 1.00 96.31 88 GLY A C 1
ATOM 704 O O . GLY A 1 88 ? 12.100 -11.014 -7.496 1.00 96.31 88 GLY A O 1
ATOM 705 N N . PHE A 1 89 ? 11.181 -9.302 -6.362 1.00 95.00 89 PHE A N 1
ATOM 706 C CA . PHE A 1 89 ? 11.737 -8.259 -7.233 1.00 95.00 89 PHE A CA 1
ATOM 707 C C . PHE A 1 89 ? 13.260 -8.177 -7.141 1.00 95.00 89 PHE A C 1
ATOM 709 O O . PHE A 1 89 ? 13.928 -8.111 -8.174 1.00 95.00 89 PHE A O 1
ATOM 716 N N . PHE A 1 90 ? 13.827 -8.246 -5.931 1.00 96.06 90 PHE A N 1
ATOM 717 C CA . PHE A 1 90 ? 15.282 -8.267 -5.753 1.00 96.06 90 PHE A CA 1
ATOM 718 C C . PHE A 1 90 ? 15.917 -9.464 -6.453 1.00 96.06 90 PHE A C 1
ATOM 720 O O . PHE A 1 90 ? 16.916 -9.305 -7.151 1.00 96.06 90 PHE A O 1
ATOM 727 N N . ARG A 1 91 ? 15.316 -10.654 -6.346 1.00 96.44 91 ARG A N 1
ATOM 728 C CA . ARG A 1 91 ? 15.779 -11.836 -7.079 1.00 96.44 91 ARG A CA 1
ATOM 729 C C . ARG A 1 91 ? 15.766 -11.596 -8.590 1.00 96.44 91 ARG A C 1
ATOM 731 O O . ARG A 1 91 ? 16.742 -11.941 -9.255 1.00 96.44 91 ARG A O 1
ATOM 738 N N . GLY A 1 92 ? 14.700 -11.002 -9.129 1.00 95.12 92 GLY A N 1
ATOM 739 C CA . GLY A 1 92 ? 14.616 -10.625 -10.545 1.00 95.12 92 GLY A CA 1
ATOM 740 C C . GLY A 1 92 ? 15.725 -9.655 -10.972 1.00 95.12 92 GLY A C 1
ATOM 741 O O . GLY A 1 92 ? 16.403 -9.888 -11.977 1.00 95.12 92 GLY A O 1
ATOM 742 N N . PHE A 1 93 ? 15.971 -8.620 -10.166 1.00 95.00 93 PHE A N 1
ATOM 743 C CA . PHE A 1 93 ? 17.042 -7.645 -10.382 1.00 95.00 93 PHE A CA 1
ATOM 744 C C . PHE A 1 93 ? 18.439 -8.282 -10.337 1.00 95.00 93 PHE A C 1
ATOM 746 O O . PHE A 1 93 ? 19.236 -8.084 -11.254 1.00 95.00 93 PHE A O 1
ATOM 753 N N . PHE A 1 94 ? 18.748 -9.077 -9.309 1.00 94.94 94 PHE A N 1
ATOM 754 C CA . PHE A 1 94 ? 20.063 -9.708 -9.162 1.00 94.94 94 PHE A CA 1
ATOM 755 C C . PHE A 1 94 ? 20.323 -10.749 -10.248 1.00 94.94 94 PHE A C 1
ATOM 757 O O . PHE A 1 94 ? 21.415 -10.784 -10.805 1.00 94.94 94 PHE A O 1
ATOM 764 N N . THR A 1 95 ? 19.315 -11.546 -10.613 1.00 93.62 95 THR A N 1
ATOM 765 C CA . THR A 1 95 ? 19.452 -12.527 -11.704 1.00 93.62 95 THR A CA 1
ATOM 766 C C . THR A 1 95 ? 19.820 -11.830 -13.015 1.00 93.62 95 THR A C 1
ATOM 768 O O . THR A 1 95 ? 20.708 -12.288 -13.726 1.00 93.62 95 THR A O 1
ATOM 771 N N . SER A 1 96 ? 19.181 -10.692 -13.301 1.00 91.56 96 SER A N 1
ATOM 772 C CA . SER A 1 96 ? 19.393 -9.950 -14.550 1.00 91.56 96 SER A CA 1
ATOM 773 C C . SER A 1 96 ? 20.689 -9.129 -14.563 1.00 91.56 96 SER A C 1
ATOM 775 O O . SER A 1 96 ? 21.282 -8.953 -15.622 1.00 91.56 96 SER A O 1
ATOM 777 N N . SER A 1 97 ? 21.137 -8.619 -13.411 1.00 92.12 97 SER A N 1
ATOM 778 C CA . SER A 1 97 ? 22.335 -7.765 -13.312 1.00 92.12 97 SER A CA 1
ATOM 779 C C . SER A 1 97 ? 23.641 -8.543 -13.132 1.00 92.12 97 SER A C 1
ATOM 781 O O . SER A 1 97 ? 24.677 -8.085 -13.607 1.00 92.12 97 SER A O 1
ATOM 783 N N . ILE A 1 98 ? 23.617 -9.716 -12.484 1.00 92.94 98 ILE A N 1
ATOM 784 C CA . ILE A 1 98 ? 24.817 -10.549 -12.274 1.00 92.94 98 ILE A CA 1
ATOM 785 C C . ILE A 1 98 ? 25.220 -11.280 -13.561 1.00 92.94 98 ILE A C 1
ATOM 787 O O . ILE A 1 98 ? 26.408 -11.427 -13.839 1.00 92.94 98 ILE A O 1
ATOM 791 N N . SER A 1 99 ? 24.247 -11.737 -14.354 1.00 90.75 99 SER A N 1
ATOM 792 C CA . SER A 1 99 ? 24.485 -12.397 -15.643 1.00 90.75 99 SER A CA 1
ATOM 793 C C . SER A 1 99 ? 23.659 -11.715 -16.740 1.00 90.75 99 SER A C 1
ATOM 795 O O . SER A 1 99 ? 22.607 -12.223 -17.137 1.00 90.75 99 SER A O 1
ATOM 797 N N . PRO A 1 100 ? 24.087 -10.525 -17.204 1.00 89.94 100 PRO A N 1
ATOM 798 C CA . PRO A 1 100 ? 23.368 -9.790 -18.235 1.00 89.94 100 PRO A CA 1
ATOM 799 C C . PRO A 1 100 ? 23.373 -10.573 -19.550 1.00 89.94 100 PRO A C 1
ATOM 801 O O . PRO A 1 100 ? 24.399 -11.098 -19.988 1.00 89.94 100 PRO A O 1
ATOM 804 N N . VAL A 1 101 ? 22.215 -10.638 -20.208 1.00 90.81 101 VAL A N 1
ATOM 805 C CA . VAL A 1 101 ? 22.088 -11.333 -21.493 1.00 90.81 101 VAL A CA 1
ATOM 806 C C . VAL A 1 101 ? 22.915 -10.634 -22.575 1.00 90.81 101 VAL A C 1
ATOM 808 O O . VAL A 1 101 ? 23.014 -9.404 -22.624 1.00 90.81 101 VAL A O 1
ATOM 811 N N . PHE A 1 102 ? 23.469 -11.419 -23.499 1.00 86.31 102 PHE A N 1
ATOM 812 C CA . PHE A 1 102 ? 24.330 -10.906 -24.569 1.00 86.31 102 PHE A CA 1
ATOM 813 C C . PHE A 1 102 ? 23.629 -9.869 -25.464 1.00 86.31 102 PHE A C 1
ATOM 815 O O . PHE A 1 102 ? 24.261 -8.919 -25.916 1.00 86.31 102 PHE A O 1
ATOM 822 N N . ASN A 1 103 ? 22.307 -9.982 -25.638 1.00 83.19 103 ASN A N 1
ATOM 823 C CA . ASN A 1 103 ? 21.495 -9.039 -26.419 1.00 83.19 103 ASN A CA 1
ATOM 824 C C . ASN A 1 103 ? 21.537 -7.592 -25.891 1.00 83.19 103 ASN A C 1
ATOM 826 O O . ASN A 1 103 ? 21.188 -6.675 -26.625 1.00 83.19 103 ASN A O 1
ATOM 830 N N . ILE A 1 104 ? 21.951 -7.385 -24.637 1.00 82.06 104 ILE A N 1
ATOM 831 C CA . ILE A 1 104 ? 22.056 -6.066 -23.993 1.00 82.06 104 ILE A CA 1
ATOM 832 C C . ILE A 1 104 ? 23.536 -5.605 -23.921 1.00 82.06 104 ILE A C 1
ATOM 834 O O . ILE A 1 104 ? 23.871 -4.596 -23.307 1.00 82.06 104 ILE A O 1
ATOM 838 N N . GLY A 1 105 ? 24.449 -6.339 -24.569 1.00 80.44 105 GLY A N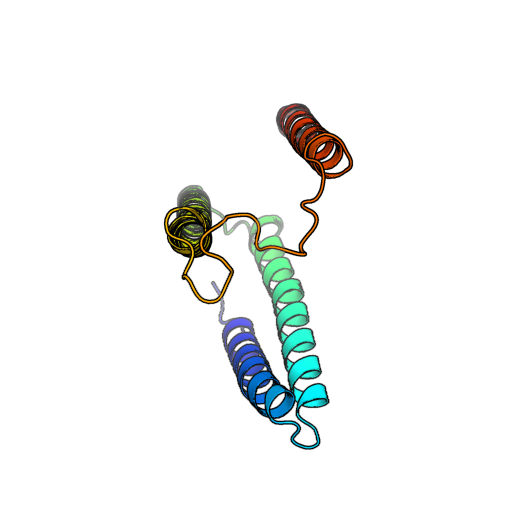 1
ATOM 839 C CA . GLY A 1 105 ? 25.887 -6.055 -24.593 1.00 80.44 105 GLY A CA 1
ATOM 840 C C . GLY A 1 105 ? 26.695 -6.769 -23.508 1.00 80.44 105 GLY A C 1
ATOM 841 O O . GLY A 1 105 ? 27.889 -6.516 -23.389 1.00 80.44 105 GLY A O 1
ATOM 842 N N . GLY A 1 106 ? 26.074 -7.656 -22.716 1.00 87.06 106 GLY A N 1
ATOM 843 C CA . GLY A 1 106 ? 26.769 -8.460 -21.700 1.00 87.06 106 GLY A CA 1
ATOM 844 C C . GLY A 1 106 ? 27.374 -7.651 -20.544 1.00 87.06 106 GLY A C 1
ATOM 845 O O . GLY A 1 106 ? 28.219 -8.164 -19.815 1.00 87.06 106 GLY A O 1
ATOM 846 N N . VAL A 1 107 ? 26.948 -6.398 -20.368 1.00 89.12 107 VAL A N 1
ATOM 847 C CA . VAL A 1 107 ? 27.418 -5.482 -19.322 1.00 89.12 107 VAL A CA 1
ATOM 848 C C . VAL A 1 107 ? 26.240 -4.908 -18.541 1.00 89.12 107 VAL A C 1
ATOM 850 O O . VAL A 1 107 ? 25.135 -4.768 -19.067 1.00 89.12 107 VAL A O 1
ATOM 853 N N . TRP A 1 108 ? 26.483 -4.581 -17.273 1.00 88.75 108 TRP A N 1
ATOM 854 C CA . TRP A 1 108 ? 25.529 -3.885 -16.418 1.00 88.75 108 TRP A CA 1
ATOM 855 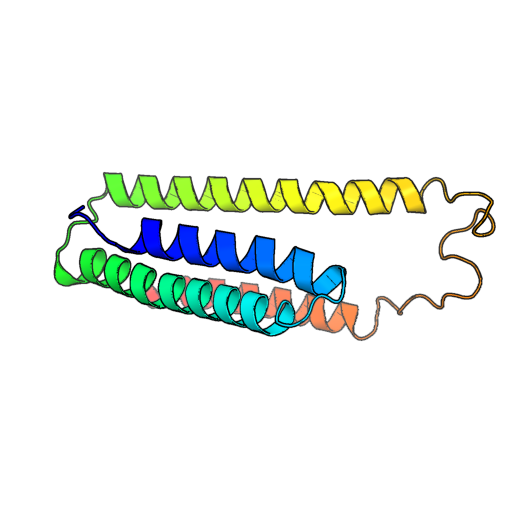C C . TRP A 1 108 ? 26.179 -2.613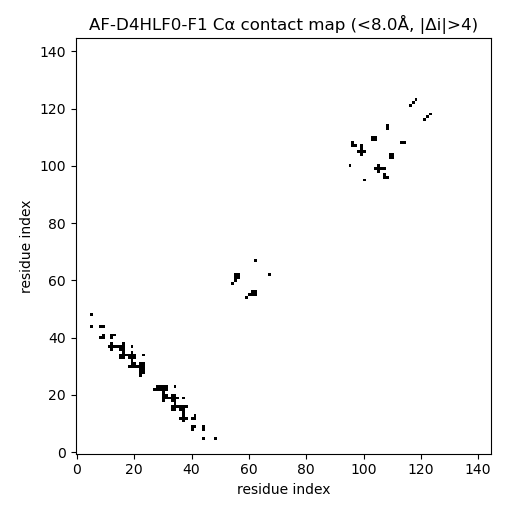 -15.853 1.00 88.75 108 TRP A C 1
ATOM 857 O O . TRP A 1 108 ? 27.249 -2.717 -15.248 1.00 88.75 108 TRP A O 1
ATOM 867 N N . PRO A 1 109 ? 25.560 -1.426 -15.990 1.00 91.50 109 PRO A N 1
ATOM 868 C CA . PRO A 1 109 ? 24.294 -1.142 -16.673 1.00 91.50 109 PRO A CA 1
ATOM 869 C C . PRO A 1 109 ? 24.339 -1.410 -18.191 1.00 91.50 109 PRO A C 1
ATOM 871 O O . PRO A 1 109 ? 25.424 -1.401 -18.774 1.00 91.50 109 PRO A O 1
ATOM 874 N N . PRO A 1 110 ? 23.180 -1.632 -18.837 1.00 89.44 110 PRO A N 1
ATOM 875 C CA . PRO A 1 110 ? 23.076 -1.709 -20.291 1.00 89.44 110 PRO A CA 1
ATOM 876 C C . PRO A 1 110 ? 23.726 -0.515 -20.992 1.00 89.44 110 PRO A C 1
ATOM 878 O O . PRO A 1 110 ? 23.583 0.627 -20.547 1.00 89.44 110 PRO A O 1
ATOM 881 N N . ALA A 1 111 ? 24.387 -0.764 -22.122 1.00 85.88 111 ALA A N 1
ATOM 882 C CA . ALA A 1 111 ? 24.961 0.308 -22.927 1.00 85.88 111 ALA A CA 1
ATOM 883 C C . ALA A 1 111 ? 23.876 1.320 -23.351 1.00 85.88 111 ALA A C 1
ATOM 885 O O . ALA A 1 111 ? 22.804 0.936 -23.816 1.00 85.88 111 ALA A O 1
ATOM 886 N N . GLY A 1 112 ? 24.156 2.615 -23.187 1.00 86.56 112 GLY A N 1
ATOM 887 C CA . GLY A 1 112 ? 23.224 3.701 -23.514 1.00 86.56 112 GLY A CA 1
ATOM 888 C C . GLY A 1 112 ? 22.263 4.104 -22.388 1.00 86.56 112 GLY A C 1
ATOM 889 O O . GLY A 1 112 ? 21.530 5.075 -22.558 1.00 86.56 112 GLY A O 1
ATOM 890 N N . ILE A 1 113 ? 22.278 3.418 -21.237 1.00 90.06 113 ILE A N 1
ATOM 891 C CA . ILE A 1 113 ? 21.541 3.842 -20.038 1.00 90.06 113 ILE A CA 1
ATOM 892 C C . ILE A 1 113 ? 22.508 4.502 -19.054 1.00 90.06 113 ILE A C 1
ATOM 894 O O . ILE A 1 113 ? 23.404 3.857 -18.511 1.00 90.06 113 ILE A O 1
ATOM 898 N N . GLU A 1 114 ? 22.292 5.786 -18.777 1.00 91.44 114 GLU A N 1
ATOM 899 C CA . GLU A 1 114 ? 23.005 6.494 -17.716 1.00 91.44 114 GLU A CA 1
ATOM 900 C C . GLU A 1 114 ? 22.371 6.183 -16.356 1.00 91.44 114 GLU A C 1
ATOM 902 O O . GLU A 1 114 ? 21.208 6.496 -16.093 1.00 91.44 114 GLU A O 1
ATOM 907 N N . ALA A 1 115 ? 23.137 5.536 -15.477 1.00 90.31 115 ALA A N 1
ATOM 908 C CA . ALA A 1 115 ? 22.679 5.236 -14.129 1.00 90.31 115 ALA A CA 1
ATOM 909 C C . ALA A 1 115 ? 22.575 6.517 -13.288 1.00 90.31 115 ALA A C 1
ATOM 911 O O . ALA A 1 115 ? 23.491 7.342 -13.256 1.00 90.31 115 ALA A O 1
ATOM 912 N N . ILE A 1 116 ? 21.474 6.647 -12.544 1.00 93.38 116 ILE A N 1
ATOM 913 C CA . ILE A 1 116 ? 21.280 7.747 -11.596 1.00 93.38 116 ILE A CA 1
ATOM 914 C C . ILE A 1 116 ? 22.376 7.679 -10.528 1.00 93.38 116 ILE A C 1
ATOM 916 O O . ILE A 1 116 ? 22.621 6.626 -9.934 1.00 93.38 116 ILE A O 1
ATOM 920 N N . SER A 1 117 ? 23.026 8.813 -10.258 1.00 94.31 117 SER A N 1
ATOM 921 C CA . SER A 1 117 ? 24.090 8.866 -9.259 1.00 94.31 117 SER A CA 1
ATOM 922 C C . SER A 1 117 ? 23.543 8.561 -7.849 1.00 94.31 117 SER A C 1
ATOM 924 O O . SER A 1 117 ? 22.587 9.202 -7.399 1.00 94.31 117 SER A O 1
ATOM 926 N N . PRO A 1 118 ? 24.155 7.631 -7.089 1.00 93.62 118 PRO A N 1
ATOM 927 C CA . PRO A 1 118 ? 23.656 7.277 -5.757 1.00 93.62 118 PRO A CA 1
ATOM 928 C C . PRO A 1 118 ? 23.739 8.417 -4.733 1.00 93.62 118 PRO A C 1
ATOM 930 O O . PRO A 1 118 ? 23.010 8.417 -3.749 1.00 93.62 118 PRO A O 1
ATOM 933 N N . ARG A 1 119 ? 24.639 9.387 -4.948 1.00 94.81 119 ARG A N 1
ATOM 934 C CA . ARG A 1 119 ? 24.932 10.481 -4.002 1.00 94.81 119 ARG A CA 1
ATOM 935 C C . ARG A 1 119 ? 24.007 11.695 -4.134 1.00 94.81 119 ARG A C 1
ATOM 937 O O . ARG A 1 119 ? 24.104 12.598 -3.313 1.00 94.81 119 ARG A O 1
ATOM 944 N N . GLY A 1 120 ? 23.167 11.744 -5.166 1.00 94.44 120 GLY A N 1
ATOM 945 C CA . GLY A 1 120 ? 22.230 12.843 -5.389 1.00 94.44 120 GLY A CA 1
ATOM 946 C C . GLY A 1 120 ? 20.907 12.631 -4.653 1.00 94.44 120 GLY A C 1
ATOM 947 O O . GLY A 1 120 ? 20.863 12.423 -3.441 1.00 94.44 120 GLY A O 1
ATOM 948 N N . LEU A 1 121 ? 19.815 12.645 -5.417 1.00 95.12 121 LEU A N 1
ATOM 949 C CA . LEU A 1 121 ? 18.454 12.450 -4.908 1.00 95.12 121 LEU A CA 1
ATOM 950 C C . LEU A 1 121 ? 18.254 11.140 -4.118 1.00 95.12 121 LEU A C 1
ATOM 952 O O . LEU A 1 121 ? 17.592 11.195 -3.081 1.00 95.12 121 LEU A O 1
ATOM 956 N N . PRO A 1 122 ? 18.827 9.980 -4.516 1.00 96.56 122 PRO A N 1
ATOM 957 C CA . PRO A 1 122 ? 18.652 8.747 -3.747 1.00 96.56 122 PRO A CA 1
ATOM 958 C C . PRO A 1 122 ? 19.179 8.852 -2.309 1.00 96.56 122 PRO A C 1
ATOM 960 O O . PRO A 1 122 ? 18.506 8.413 -1.379 1.00 96.56 122 PRO A O 1
ATOM 963 N N . LEU A 1 123 ? 20.342 9.482 -2.105 1.00 97.00 123 LEU A N 1
ATOM 964 C CA . LEU A 1 123 ? 20.915 9.679 -0.772 1.00 97.00 123 LEU A CA 1
ATOM 965 C C . LEU A 1 123 ? 20.033 10.579 0.100 1.00 97.00 123 LEU A C 1
ATOM 967 O O . LEU A 1 123 ? 19.810 10.270 1.270 1.00 97.00 123 LEU A O 1
ATOM 971 N N . LEU A 1 124 ? 19.506 11.665 -0.473 1.00 97.19 124 LEU A N 1
ATOM 972 C CA . LEU A 1 124 ? 18.594 12.566 0.231 1.00 97.19 124 LEU A CA 1
ATOM 973 C C . LEU A 1 124 ? 17.338 11.821 0.701 1.00 97.19 124 LEU A C 1
ATOM 975 O O . LEU A 1 124 ? 16.950 11.960 1.859 1.00 97.19 124 LEU A O 1
ATOM 979 N N . ASN A 1 125 ? 16.752 10.974 -0.150 1.00 97.50 125 ASN A N 1
ATOM 980 C CA . ASN A 1 125 ? 15.590 10.164 0.220 1.00 97.50 125 ASN A CA 1
ATOM 981 C C . ASN A 1 125 ? 15.907 9.186 1.361 1.00 97.50 125 ASN A C 1
ATOM 983 O O . ASN A 1 125 ? 15.100 9.044 2.277 1.00 97.50 125 ASN A O 1
ATOM 987 N N . THR A 1 126 ? 17.091 8.565 1.366 1.00 97.31 126 THR A N 1
ATOM 988 C CA . THR A 1 126 ? 17.528 7.707 2.481 1.00 97.31 126 THR A CA 1
ATOM 989 C C . THR A 1 126 ? 17.627 8.491 3.788 1.00 97.31 126 THR A C 1
ATOM 991 O O . THR A 1 126 ? 17.134 8.032 4.816 1.00 97.31 126 THR A O 1
ATOM 994 N N . ILE A 1 127 ? 18.208 9.695 3.759 1.00 97.75 127 ILE A N 1
ATOM 995 C CA . ILE A 1 127 ? 18.312 10.554 4.947 1.00 97.75 127 ILE A CA 1
ATOM 996 C C . ILE A 1 127 ? 16.920 10.967 5.446 1.00 97.75 127 ILE A C 1
ATOM 998 O O . ILE A 1 127 ? 16.680 10.924 6.652 1.00 97.75 127 ILE A O 1
ATOM 1002 N N . LEU A 1 128 ? 15.993 11.320 4.545 1.00 97.88 128 LEU A N 1
ATOM 1003 C CA . LEU A 1 128 ? 14.605 11.641 4.902 1.00 97.88 128 LEU A CA 1
ATOM 1004 C C . LEU A 1 128 ? 13.879 10.450 5.540 1.00 97.88 128 LEU A C 1
ATOM 1006 O O . LEU A 1 128 ? 13.185 10.613 6.540 1.00 97.88 128 LEU A O 1
ATOM 1010 N N . LEU A 1 129 ? 14.055 9.243 5.000 1.00 97.12 129 LEU A N 1
ATOM 1011 C CA . LEU A 1 129 ? 13.457 8.041 5.579 1.00 97.12 129 LEU A CA 1
ATOM 1012 C C . LEU A 1 129 ? 14.041 7.743 6.965 1.00 97.12 129 LEU A C 1
ATOM 1014 O O . LEU A 1 129 ? 13.283 7.510 7.907 1.00 97.12 129 LEU A O 1
ATOM 1018 N N . MET A 1 130 ? 15.364 7.827 7.131 1.00 97.44 130 MET A N 1
ATOM 1019 C CA . MET A 1 130 ? 16.014 7.625 8.431 1.00 97.44 130 MET A CA 1
ATOM 1020 C C . MET A 1 130 ? 15.575 8.663 9.471 1.00 97.44 130 MET A C 1
ATOM 1022 O O . MET A 1 130 ? 15.285 8.300 10.613 1.00 97.44 130 MET A O 1
ATOM 1026 N N . SER A 1 131 ? 15.477 9.939 9.089 1.00 97.12 131 SER A N 1
ATOM 1027 C CA . SER A 1 131 ? 15.014 10.995 9.994 1.00 97.12 131 SER A CA 1
ATOM 1028 C C . SER A 1 131 ? 13.533 10.839 10.351 1.00 97.12 131 SER A C 1
ATOM 1030 O O . SER A 1 131 ? 13.170 11.036 11.511 1.00 97.12 131 SER A O 1
ATOM 1032 N N . SER A 1 132 ? 12.691 10.395 9.410 1.00 97.00 132 SER A N 1
ATOM 1033 C CA . SER A 1 132 ? 11.288 10.062 9.690 1.00 97.00 132 SER A CA 1
ATOM 1034 C C . SER A 1 132 ? 11.144 8.876 10.655 1.00 97.00 132 SER A C 1
ATOM 1036 O O . SER A 1 132 ? 10.287 8.890 11.533 1.00 97.00 132 SER A O 1
ATOM 1038 N N . GLY A 1 133 ? 12.027 7.875 10.573 1.00 95.00 133 GLY A N 1
ATOM 1039 C CA . GLY A 1 133 ? 12.061 6.778 11.542 1.00 95.00 133 GLY A CA 1
ATOM 1040 C C . GLY A 1 133 ? 12.435 7.264 12.945 1.00 95.00 133 GLY A C 1
ATOM 1041 O O . GLY A 1 133 ? 11.782 6.905 13.925 1.00 95.00 133 GLY A O 1
ATOM 1042 N N . ALA A 1 134 ? 13.440 8.140 13.043 1.00 95.06 134 ALA A N 1
ATOM 1043 C CA . ALA A 1 134 ? 13.851 8.737 14.312 1.00 95.06 134 ALA A CA 1
ATOM 1044 C C . ALA A 1 134 ? 12.736 9.587 14.951 1.00 95.06 134 ALA A C 1
ATOM 1046 O O . ALA A 1 134 ? 12.521 9.497 16.161 1.00 95.06 134 ALA A O 1
ATOM 1047 N N . SER A 1 135 ? 11.989 10.368 14.160 1.00 94.12 135 SER A N 1
ATOM 1048 C CA . SER A 1 135 ? 10.876 11.176 14.679 1.00 94.12 135 SER A CA 1
ATOM 1049 C C . SER A 1 135 ? 9.718 10.318 15.196 1.00 94.12 135 SER A C 1
ATOM 1051 O O . SER A 1 135 ? 9.143 10.643 16.234 1.00 94.12 135 SER A O 1
ATOM 1053 N N . VAL A 1 136 ? 9.417 9.186 14.549 1.00 93.81 136 VAL A N 1
ATOM 1054 C CA . VAL A 1 136 ? 8.412 8.224 15.035 1.00 93.81 136 VAL A CA 1
ATOM 1055 C C . VAL A 1 136 ? 8.846 7.578 16.353 1.00 93.81 136 VAL A C 1
ATOM 1057 O O . VAL A 1 136 ? 8.037 7.495 17.278 1.00 93.81 136 VAL A O 1
ATOM 1060 N N . ILE A 1 137 ? 10.116 7.171 16.480 1.00 93.25 137 ILE A N 1
ATOM 1061 C CA . ILE A 1 137 ? 10.658 6.625 17.738 1.00 93.25 137 ILE A CA 1
ATOM 1062 C C . ILE A 1 137 ? 10.554 7.662 18.860 1.00 93.25 137 ILE A C 1
ATOM 1064 O O . ILE A 1 137 ? 10.184 7.316 19.978 1.00 93.25 137 ILE A O 1
ATOM 1068 N N . TRP A 1 138 ? 10.826 8.934 18.565 1.00 92.12 138 TRP A N 1
ATOM 1069 C CA . TRP A 1 138 ? 10.698 10.016 19.540 1.00 92.12 138 T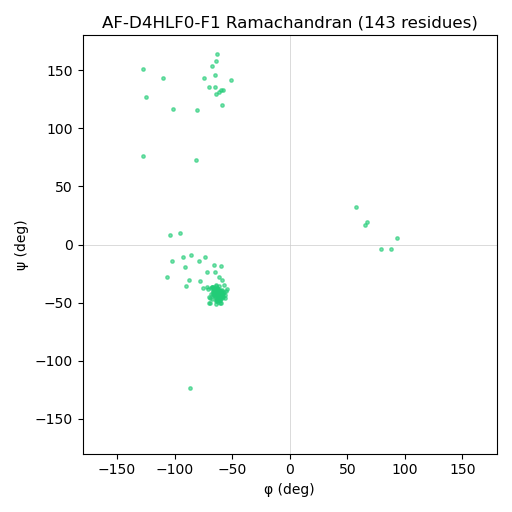RP A CA 1
ATOM 1070 C C . TRP A 1 138 ? 9.240 10.299 19.939 1.00 92.12 138 TRP A C 1
ATOM 1072 O O . TRP A 1 138 ? 8.955 10.537 21.111 1.00 92.12 138 TRP A O 1
ATOM 1082 N N . ALA A 1 139 ? 8.301 10.216 18.993 1.00 92.44 139 ALA A N 1
ATOM 1083 C CA . ALA A 1 139 ? 6.875 10.408 19.258 1.00 92.44 139 ALA A CA 1
ATOM 1084 C C . ALA A 1 139 ? 6.239 9.249 20.048 1.00 92.44 139 ALA A C 1
ATOM 1086 O O . ALA A 1 139 ? 5.213 9.437 20.701 1.00 92.44 139 ALA A O 1
ATOM 1087 N N . HIS A 1 140 ? 6.819 8.047 19.996 1.00 87.81 140 HIS A N 1
ATOM 1088 C CA . HIS A 1 140 ? 6.224 6.852 20.594 1.00 87.81 140 HIS A CA 1
ATOM 1089 C C . HIS A 1 140 ? 6.090 6.936 22.133 1.00 87.81 140 HIS A C 1
ATOM 1091 O O . HIS A 1 140 ? 4.982 6.725 22.631 1.00 87.81 140 HIS A O 1
ATOM 1097 N N . PRO A 1 141 ? 7.128 7.320 22.908 1.00 84.00 141 PRO A N 1
ATOM 1098 C CA . PRO A 1 141 ? 6.984 7.583 24.341 1.00 84.00 141 PRO A CA 1
ATOM 1099 C C . PRO A 1 141 ? 6.009 8.720 24.669 1.00 84.00 141 PRO A C 1
ATOM 1101 O O . PRO A 1 141 ? 5.285 8.620 25.652 1.00 84.00 141 PRO A O 1
ATOM 1104 N N . ALA A 1 142 ? 5.944 9.769 23.839 1.00 70.19 142 ALA A N 1
ATOM 1105 C CA . ALA A 1 142 ? 5.090 10.937 24.081 1.00 70.19 142 ALA A CA 1
ATOM 1106 C C . ALA A 1 142 ? 3.581 10.631 24.031 1.00 70.19 142 ALA A C 1
ATOM 1108 O O . ALA A 1 142 ? 2.788 11.429 24.513 1.00 70.19 142 ALA A O 1
ATOM 1109 N N . ARG A 1 143 ? 3.180 9.494 23.445 1.00 62.72 143 ARG A N 1
ATOM 1110 C CA . ARG A 1 143 ? 1.787 9.013 23.428 1.00 62.72 143 ARG A CA 1
ATOM 1111 C C . ARG A 1 143 ? 1.456 8.091 24.615 1.00 62.72 143 ARG A C 1
ATOM 1113 O O . ARG A 1 143 ? 0.283 7.865 24.886 1.00 62.72 143 ARG A O 1
ATOM 1120 N N . MET A 1 144 ? 2.468 7.515 25.269 1.00 57.97 144 MET A N 1
ATOM 1121 C CA . MET A 1 144 ? 2.295 6.630 26.433 1.00 57.97 144 MET A CA 1
ATOM 1122 C C . MET A 1 144 ? 2.373 7.374 27.776 1.00 57.97 144 MET A C 1
ATOM 1124 O O . MET A 1 144 ? 2.067 6.772 28.804 1.00 57.97 144 MET A O 1
ATOM 1128 N N . ALA A 1 145 ? 2.796 8.641 27.758 1.00 49.12 145 ALA A N 1
ATOM 1129 C CA . ALA A 1 145 ? 2.709 9.585 28.872 1.00 49.12 145 ALA A CA 1
ATOM 1130 C C . ALA A 1 145 ? 1.385 10.359 28.814 1.00 49.12 145 ALA A C 1
ATOM 1132 O O . ALA A 1 145 ? 0.846 10.654 29.902 1.00 49.12 145 ALA A O 1
#

Foldseek 3Di:
DPDDCLVVLLVVLVVLLVQLVVCVVVVHPCSVVSNVSSVVSNVVSVVVVVVVVVCCVPPVVVCDPVNVVVVVVVVVVVVVVVVVVVVVVVVVVCVCQVAPDVVQVRHPPGPPDDDDDCPPPVVVVVVVVVVVVVVVVVVPVVVVD

pLDDT: mean 93.22, std 7.21, range [49.12, 98.31]

Solvent-accessible surface area (backbone atoms only — not comparable to full-atom values): 8092 Å² total; per-residue (Å²): 132,78,96,68,67,51,68,60,54,38,49,53,13,52,49,33,30,54,54,10,45,55,30,37,77,70,70,42,89,64,10,60,59,37,22,52,49,10,50,51,42,39,54,50,40,54,52,56,49,51,52,48,53,51,42,42,47,72,77,66,61,72,64,42,73,71,53,51,50,50,52,53,53,50,50,51,52,50,52,52,52,50,53,55,55,52,47,53,54,52,50,55,52,50,57,48,54,76,60,36,55,68,94,50,70,53,43,73,72,42,79,92,58,84,76,79,62,65,81,49,70,59,41,53,52,50,52,52,53,54,52,53,50,51,52,52,62,60,50,52,60,70,73,78,108